Protein AF-A0A940Q6F8-F1 (afdb_monomer_lite)

Foldseek 3Di:
DPPPPCLDPDDLVVLVVVLVVLLVVLVVVCVVPVFPLSVLVNVLSVLVNCSVVDPDPVVSVVNVVSNVVSVVVSVVSVVVVVVVVVVVVVVVVVVVVVVVVVVVVVVVVVVPPVPD

pLDDT: mean 78.19, std 17.21, range [34.91, 95.88]

Sequence (116 aa):
MMEHSIIFPLPFGIHIGFVIISVIMLILCYKKRKYSYELYMLVGIVSTLFVYVCKEKPYFYILGLEEIILLGLTIADMVKVSKAAEAAEKAAEAKNRDDTASEEAEDSADAEENNG

Secondary structure (DSSP, 8-state):
-------SSS-HHHHHHHHHHHHHHHHHHHHHH--HHHHHHHHHHHHGGGGGT--SHHHHHHHHHHHHHHHHHHHHHHHHHHHHHHHHHHHHHHHHHHHHHHHHHHHHHTTTGGG-

Structure (mmCIF, N/CA/C/O backbone):
data_AF-A0A940Q6F8-F1
#
_entry.id   AF-A0A940Q6F8-F1
#
loop_
_atom_site.group_PDB
_atom_site.id
_atom_site.type_symbol
_atom_site.label_atom_id
_atom_site.label_alt_id
_atom_site.label_comp_id
_atom_site.label_asym_id
_atom_site.label_entity_id
_atom_site.label_seq_id
_atom_site.pdbx_PDB_ins_code
_atom_site.Cartn_x
_atom_site.Cartn_y
_atom_site.Cartn_z
_atom_site.occupancy
_atom_site.B_iso_or_equiv
_atom_site.auth_seq_id
_atom_site.auth_comp_id
_atom_site.auth_asym_id
_atom_site.auth_atom_id
_atom_site.pdbx_PDB_model_num
ATOM 1 N N . MET A 1 1 ? 28.967 0.199 -24.228 1.00 34.91 1 MET A N 1
ATOM 2 C CA . MET A 1 1 ? 28.748 0.214 -22.768 1.00 34.91 1 MET A CA 1
ATOM 3 C C . MET A 1 1 ? 27.249 0.212 -22.543 1.00 34.91 1 MET A C 1
ATOM 5 O O . MET A 1 1 ? 26.605 1.164 -22.953 1.00 34.91 1 MET A O 1
ATOM 9 N N . MET A 1 2 ? 26.679 -0.877 -22.021 1.00 40.72 2 MET A N 1
ATOM 10 C CA . MET A 1 2 ? 25.296 -0.846 -21.540 1.00 40.72 2 MET A CA 1
ATOM 11 C C . MET A 1 2 ? 25.327 -0.112 -20.203 1.00 40.72 2 MET A C 1
ATOM 13 O O . MET A 1 2 ? 25.856 -0.645 -19.231 1.00 40.72 2 MET A O 1
ATOM 17 N N . GLU A 1 3 ? 24.851 1.130 -20.173 1.00 45.06 3 GLU A N 1
ATOM 18 C CA . GLU A 1 3 ? 24.632 1.824 -18.910 1.00 45.06 3 GLU A CA 1
ATOM 19 C C . GLU A 1 3 ? 23.576 1.043 -18.131 1.00 45.06 3 GLU A C 1
ATOM 21 O O . GLU A 1 3 ? 22.405 0.984 -18.510 1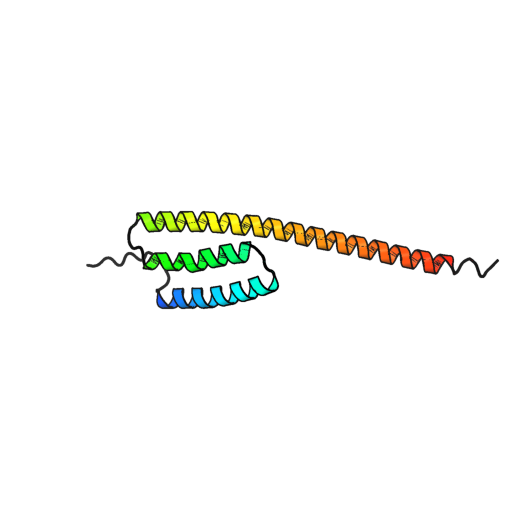.00 45.06 3 GLU A O 1
ATOM 26 N N . HIS A 1 4 ? 23.998 0.382 -17.055 1.00 50.47 4 HIS A N 1
ATOM 27 C CA . HIS A 1 4 ? 23.071 -0.150 -16.074 1.00 50.47 4 HIS A CA 1
ATOM 28 C C . HIS A 1 4 ? 22.459 1.043 -15.348 1.00 50.47 4 HIS A C 1
ATOM 30 O O . HIS A 1 4 ? 22.976 1.500 -14.333 1.00 50.47 4 HIS A O 1
ATOM 36 N N . SER A 1 5 ? 21.367 1.573 -15.896 1.00 53.41 5 SER A N 1
ATOM 37 C CA . SER A 1 5 ? 20.524 2.521 -15.182 1.00 53.41 5 SER A CA 1
ATOM 38 C C . SER A 1 5 ? 19.970 1.778 -13.964 1.00 53.41 5 SER A C 1
ATOM 40 O O . SER A 1 5 ? 19.090 0.924 -14.091 1.00 53.41 5 SER A O 1
ATOM 42 N N . ILE A 1 6 ? 20.550 2.030 -12.789 1.00 59.22 6 ILE A N 1
ATOM 43 C CA . ILE A 1 6 ? 20.107 1.439 -11.525 1.00 59.22 6 ILE A CA 1
ATOM 44 C C . ILE A 1 6 ? 18.799 2.141 -11.152 1.00 59.22 6 ILE A C 1
ATOM 46 O O . ILE A 1 6 ? 18.799 3.171 -10.489 1.00 59.22 6 ILE A O 1
ATOM 50 N N . ILE A 1 7 ? 17.681 1.623 -11.663 1.00 66.06 7 ILE A N 1
ATOM 51 C CA . ILE A 1 7 ? 16.338 2.180 -11.433 1.00 66.06 7 ILE A CA 1
ATOM 52 C C . ILE A 1 7 ? 15.878 1.926 -9.991 1.00 66.06 7 ILE A C 1
ATOM 54 O O . ILE A 1 7 ? 15.168 2.744 -9.415 1.00 66.06 7 ILE A O 1
ATOM 58 N N . PHE A 1 8 ? 16.306 0.816 -9.388 1.00 70.19 8 PHE A N 1
ATOM 59 C CA . PHE A 1 8 ? 15.979 0.467 -8.011 1.00 70.19 8 PHE A CA 1
ATOM 60 C C . PHE A 1 8 ? 17.240 0.009 -7.268 1.00 70.19 8 PHE A C 1
ATOM 62 O O . PHE A 1 8 ? 18.002 -0.788 -7.823 1.00 70.19 8 PHE A O 1
ATOM 69 N N . PRO A 1 9 ? 17.480 0.485 -6.031 1.00 74.44 9 PRO A N 1
ATOM 70 C CA . PRO A 1 9 ? 18.727 0.228 -5.313 1.00 74.44 9 PRO A CA 1
ATOM 71 C C . PRO A 1 9 ? 18.870 -1.223 -4.836 1.00 74.44 9 PRO A C 1
ATOM 73 O O . PRO A 1 9 ? 19.971 -1.625 -4.464 1.00 74.44 9 PRO A O 1
ATOM 76 N N . LEU A 1 10 ? 17.791 -2.019 -4.845 1.00 79.38 10 LEU A N 1
ATOM 77 C CA . LEU A 1 10 ? 17.851 -3.434 -4.480 1.00 79.38 10 LEU A CA 1
ATOM 78 C C . LEU A 1 10 ? 17.932 -4.342 -5.716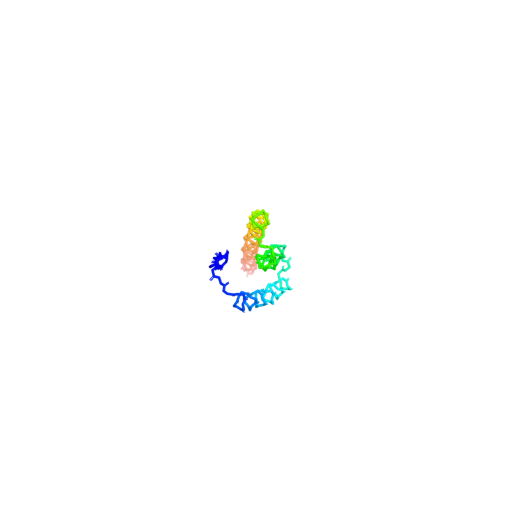 1.00 79.38 10 LEU A C 1
ATOM 80 O O . LEU A 1 10 ? 17.169 -4.172 -6.677 1.00 79.38 10 LEU A O 1
ATOM 84 N N . PRO A 1 11 ? 18.787 -5.378 -5.674 1.00 84.69 11 PRO A N 1
ATOM 85 C CA . PRO A 1 11 ? 18.805 -6.402 -6.704 1.00 84.69 11 PRO A CA 1
ATOM 86 C C . PRO A 1 11 ? 17.492 -7.196 -6.686 1.00 84.69 11 PRO A C 1
ATOM 88 O O . PRO A 1 11 ? 16.936 -7.490 -5.625 1.00 84.69 11 PRO A O 1
ATOM 91 N N . PHE A 1 12 ? 17.028 -7.588 -7.875 1.00 84.12 12 PHE A N 1
ATOM 92 C CA . PHE A 1 12 ? 15.740 -8.261 -8.093 1.00 84.12 12 PHE A CA 1
ATOM 93 C C . PHE A 1 12 ? 15.485 -9.441 -7.137 1.00 84.12 12 PHE A C 1
ATOM 95 O O . PHE A 1 12 ? 14.412 -9.542 -6.549 1.00 84.12 12 PHE A O 1
ATOM 102 N N . GLY A 1 13 ? 16.491 -10.297 -6.921 1.00 86.94 13 GLY A N 1
ATOM 103 C CA . GLY A 1 13 ? 16.373 -11.478 -6.056 1.00 86.94 13 GLY A CA 1
ATOM 104 C C . GLY A 1 13 ? 16.139 -11.166 -4.572 1.00 86.94 13 GLY A C 1
ATOM 105 O O . GLY A 1 13 ? 15.468 -11.929 -3.884 1.00 86.94 13 GLY A O 1
ATOM 106 N N . ILE A 1 14 ? 16.643 -10.036 -4.070 1.00 89.75 14 ILE A N 1
ATOM 107 C CA . ILE A 1 14 ? 16.388 -9.612 -2.684 1.00 89.75 14 ILE A CA 1
ATOM 108 C C . ILE A 1 14 ? 15.003 -8.970 -2.590 1.00 89.75 14 ILE A C 1
ATOM 110 O O . ILE A 1 14 ? 14.254 -9.251 -1.655 1.00 89.75 14 ILE A O 1
ATOM 114 N N . HIS A 1 15 ? 14.638 -8.153 -3.582 1.00 90.88 15 HIS A N 1
ATOM 115 C CA . HIS A 1 15 ? 13.346 -7.475 -3.597 1.00 90.88 15 HIS A CA 1
ATOM 116 C C . HIS A 1 15 ? 12.180 -8.474 -3.662 1.00 90.88 15 HIS A C 1
ATOM 118 O O . HIS A 1 15 ? 11.241 -8.361 -2.878 1.00 90.88 15 HIS A O 1
ATOM 124 N N . ILE A 1 16 ? 12.267 -9.514 -4.500 1.00 92.56 16 ILE A N 1
ATOM 125 C CA . ILE A 1 16 ? 11.221 -10.546 -4.565 1.00 92.56 16 ILE A CA 1
ATOM 126 C C . ILE A 1 16 ? 11.053 -11.284 -3.228 1.00 92.56 16 ILE A C 1
ATOM 128 O O . ILE A 1 16 ? 9.927 -11.530 -2.799 1.00 92.56 16 ILE A O 1
ATOM 132 N N . GLY A 1 17 ? 12.157 -11.576 -2.527 1.00 93.31 17 GLY A N 1
ATOM 133 C CA . GLY A 1 17 ? 12.114 -12.192 -1.199 1.00 93.31 17 GLY A CA 1
ATOM 134 C C . GLY A 1 17 ? 11.413 -11.296 -0.176 1.00 93.31 17 GLY A C 1
ATOM 135 O O . GLY A 1 17 ? 10.536 -11.759 0.553 1.00 93.31 17 GLY A O 1
ATOM 136 N N . PHE A 1 18 ? 11.738 -10.000 -0.174 1.00 92.75 18 PHE A N 1
ATOM 137 C CA . PHE A 1 18 ? 11.069 -9.004 0.664 1.00 92.75 18 PHE A CA 1
ATOM 138 C C . PHE A 1 18 ? 9.562 -8.920 0.379 1.00 92.75 18 PHE A C 1
ATOM 140 O O . PHE A 1 18 ? 8.763 -8.927 1.320 1.00 92.75 18 PHE A O 1
ATOM 147 N N . VAL A 1 19 ? 9.161 -8.893 -0.895 1.00 94.44 19 VAL A N 1
ATOM 148 C CA . VAL A 1 19 ? 7.744 -8.826 -1.285 1.00 94.44 19 VAL A CA 1
ATOM 149 C C . VAL A 1 19 ? 6.983 -10.062 -0.815 1.00 94.44 19 VAL A C 1
ATOM 151 O O . VAL A 1 19 ? 5.929 -9.919 -0.203 1.00 94.44 19 VAL A O 1
ATOM 154 N N . ILE A 1 20 ? 7.524 -11.269 -1.008 1.00 95.56 20 ILE A N 1
ATOM 155 C CA . ILE A 1 20 ? 6.874 -12.513 -0.559 1.00 95.56 20 ILE A CA 1
ATOM 156 C C . ILE A 1 20 ? 6.640 -12.501 0.957 1.00 95.56 20 ILE A C 1
ATOM 158 O O . ILE A 1 20 ? 5.530 -12.779 1.413 1.00 95.56 20 ILE A O 1
ATOM 162 N N . ILE A 1 21 ? 7.664 -12.151 1.742 1.00 95.62 21 ILE A N 1
ATOM 163 C CA . ILE A 1 21 ? 7.556 -12.095 3.209 1.00 95.62 21 ILE A CA 1
ATOM 164 C C . ILE A 1 21 ? 6.509 -11.055 3.627 1.00 95.62 21 ILE A C 1
ATOM 166 O O . ILE A 1 21 ? 5.669 -11.327 4.488 1.00 95.62 21 ILE A O 1
ATOM 170 N N . SER A 1 22 ? 6.527 -9.886 2.988 1.00 94.69 22 SER A N 1
ATOM 171 C CA . SER A 1 22 ? 5.602 -8.791 3.282 1.00 94.69 22 SER A CA 1
ATOM 172 C C . SER A 1 22 ? 4.154 -9.152 2.957 1.00 94.69 22 SER A C 1
ATOM 174 O O . SER A 1 22 ? 3.267 -8.902 3.770 1.00 94.69 22 SER A O 1
ATOM 176 N N . VAL A 1 23 ? 3.912 -9.809 1.819 1.00 95.06 23 VAL A N 1
ATOM 177 C CA . VAL A 1 23 ? 2.592 -10.316 1.415 1.00 95.06 23 VAL A CA 1
ATOM 178 C C . VAL A 1 23 ? 2.053 -11.309 2.443 1.00 95.06 23 VAL A C 1
ATOM 180 O O . VAL A 1 23 ? 0.912 -11.173 2.882 1.00 95.06 23 VAL A O 1
ATOM 183 N N . ILE A 1 24 ? 2.870 -12.275 2.881 1.00 95.38 24 ILE A N 1
ATOM 184 C CA . ILE A 1 24 ? 2.461 -13.258 3.897 1.00 95.38 24 ILE A CA 1
ATOM 185 C C . ILE A 1 24 ? 2.065 -12.547 5.195 1.00 95.38 24 ILE A C 1
ATOM 187 O O . ILE A 1 24 ? 0.984 -12.797 5.730 1.00 95.38 24 ILE A O 1
ATOM 191 N N . MET A 1 25 ? 2.908 -11.635 5.683 1.00 93.88 25 MET A N 1
ATOM 192 C CA . MET A 1 25 ? 2.634 -10.886 6.911 1.00 93.88 25 MET A CA 1
ATOM 193 C C . MET A 1 25 ? 1.372 -10.029 6.792 1.00 93.88 25 MET A C 1
ATOM 195 O O . MET A 1 25 ? 0.530 -10.062 7.688 1.00 93.88 25 MET A O 1
ATOM 199 N N . LEU A 1 26 ? 1.190 -9.314 5.680 1.00 91.81 26 LEU A N 1
ATOM 200 C CA . LEU A 1 26 ? 0.005 -8.486 5.448 1.00 91.81 26 LEU A CA 1
ATOM 201 C C . LEU A 1 26 ? -1.277 -9.311 5.375 1.00 91.81 26 LEU A C 1
ATOM 203 O O . LEU A 1 26 ? -2.279 -8.906 5.958 1.00 91.81 26 LEU A O 1
ATOM 207 N N . ILE A 1 27 ? -1.252 -10.485 4.743 1.00 92.06 27 ILE A N 1
ATOM 208 C CA . ILE A 1 27 ? -2.407 -11.392 4.722 1.00 92.06 27 ILE A CA 1
ATOM 209 C C . ILE A 1 27 ? -2.747 -11.862 6.143 1.00 92.06 27 ILE A C 1
ATOM 211 O O . ILE A 1 27 ? -3.921 -11.886 6.519 1.00 92.06 27 ILE A O 1
ATOM 215 N N . LEU A 1 28 ? -1.747 -12.223 6.954 1.00 92.81 28 LEU A N 1
ATOM 216 C CA . LEU A 1 28 ? -1.967 -12.625 8.349 1.00 92.81 28 LEU A CA 1
ATOM 217 C C . LEU A 1 28 ? -2.543 -11.475 9.190 1.00 92.81 28 LEU A C 1
ATOM 219 O O . LEU A 1 28 ? -3.501 -11.684 9.940 1.00 92.81 28 LEU A O 1
ATOM 223 N N . CYS A 1 29 ? -2.011 -10.264 9.027 1.00 88.38 29 CYS A N 1
ATOM 224 C CA . CYS A 1 29 ? -2.515 -9.056 9.678 1.00 88.38 29 CYS A CA 1
ATOM 225 C C . CYS A 1 29 ? -3.962 -8.749 9.258 1.00 88.38 29 CYS A C 1
ATOM 227 O O . CYS A 1 29 ? -4.824 -8.567 10.125 1.00 88.38 29 CYS A O 1
ATOM 229 N N . TYR A 1 30 ? -4.256 -8.845 7.958 1.00 90.50 30 TYR A N 1
ATOM 230 C CA . TYR A 1 30 ? -5.596 -8.655 7.408 1.00 90.50 30 TYR A CA 1
ATOM 231 C C . TYR A 1 30 ? -6.600 -9.672 7.940 1.00 90.50 30 TYR A C 1
ATOM 233 O O . TYR A 1 30 ? -7.711 -9.307 8.318 1.00 90.50 30 TYR A O 1
ATOM 241 N N . LYS A 1 31 ? -6.218 -10.945 8.074 1.00 90.19 31 LYS A N 1
ATOM 242 C CA . LYS A 1 31 ? -7.101 -11.954 8.682 1.00 90.19 31 LYS A CA 1
ATOM 243 C C . LYS A 1 31 ? -7.465 -11.625 10.131 1.00 90.19 31 LYS A C 1
ATOM 245 O O . LYS A 1 31 ? -8.573 -11.957 10.552 1.00 90.19 31 LYS A O 1
ATOM 250 N N . LYS A 1 32 ? -6.557 -10.994 10.883 1.00 86.94 32 LYS A N 1
ATOM 251 C CA . LYS A 1 32 ? -6.769 -10.645 12.294 1.00 86.94 32 LYS A CA 1
ATOM 252 C C . LYS A 1 32 ? -7.599 -9.371 12.464 1.00 86.94 32 LYS A C 1
ATOM 254 O O . LYS A 1 32 ? -8.473 -9.344 13.323 1.00 86.94 32 LYS A O 1
ATOM 259 N N . ARG A 1 33 ? -7.309 -8.324 11.686 1.00 83.25 33 ARG A N 1
ATOM 260 C CA . ARG A 1 33 ? -7.865 -6.976 11.905 1.00 83.25 33 ARG A CA 1
ATOM 261 C C . ARG A 1 33 ? -8.883 -6.540 10.853 1.00 83.25 33 ARG A C 1
ATOM 263 O O . ARG A 1 33 ? -9.782 -5.772 11.172 1.00 83.25 33 ARG A O 1
ATOM 270 N N . LYS A 1 34 ? -8.773 -7.072 9.632 1.00 85.94 34 LYS A N 1
ATOM 271 C CA . LYS A 1 34 ? -9.622 -6.771 8.467 1.00 85.94 34 LYS A CA 1
ATOM 272 C C . LYS A 1 34 ? -9.660 -5.284 8.113 1.00 85.94 34 LYS A C 1
ATOM 274 O O . LYS A 1 34 ? -10.702 -4.777 7.697 1.00 85.94 34 LYS A O 1
ATOM 279 N N . TYR A 1 35 ? -8.544 -4.576 8.270 1.00 87.81 35 TYR A N 1
ATOM 280 C CA . TYR A 1 35 ? -8.504 -3.155 7.950 1.00 87.81 35 TYR A CA 1
ATOM 281 C C . TYR A 1 35 ? -8.231 -2.926 6.463 1.00 87.81 35 TYR A C 1
ATOM 283 O O . TYR A 1 35 ? -7.356 -3.554 5.871 1.00 87.81 35 TYR A O 1
ATOM 291 N N . SER A 1 36 ? -8.949 -1.977 5.860 1.00 87.50 36 SER A N 1
ATOM 292 C CA . SER A 1 36 ? -8.809 -1.641 4.436 1.00 87.50 36 SER A CA 1
ATOM 293 C C . SER A 1 36 ? -7.398 -1.177 4.068 1.00 87.50 36 SER A C 1
ATOM 295 O O . SER A 1 36 ? -6.901 -1.528 3.002 1.00 87.50 36 SER A O 1
ATOM 297 N N . TYR A 1 37 ? -6.708 -0.473 4.975 1.00 90.06 37 TYR A N 1
ATOM 298 C CA . TYR A 1 37 ? -5.342 -0.001 4.736 1.00 90.06 37 TYR A CA 1
ATOM 299 C C . TYR A 1 37 ? -4.328 -1.138 4.541 1.00 90.06 37 TYR A C 1
ATOM 301 O O . TYR A 1 37 ? -3.312 -0.952 3.877 1.00 90.06 37 TYR A O 1
ATOM 309 N N . GLU A 1 38 ? -4.596 -2.335 5.072 1.00 90.75 38 GLU A N 1
ATOM 310 C CA . GLU A 1 38 ? -3.734 -3.505 4.863 1.00 90.75 38 GLU A CA 1
ATOM 311 C C . GLU A 1 38 ? -3.830 -4.012 3.417 1.00 90.75 38 GLU A C 1
ATOM 313 O O . GLU A 1 38 ? -2.845 -4.520 2.884 1.00 90.75 38 GLU A O 1
ATOM 318 N N . LEU A 1 39 ? -4.980 -3.822 2.755 1.00 91.31 39 LEU A N 1
ATOM 319 C CA . LEU A 1 39 ? -5.154 -4.143 1.337 1.00 91.31 39 LEU A CA 1
ATOM 320 C C . LEU A 1 39 ? -4.434 -3.137 0.440 1.00 91.31 39 LEU A C 1
ATOM 322 O O . LEU A 1 39 ? -3.784 -3.550 -0.514 1.00 91.31 39 LEU A O 1
ATOM 326 N N . TYR A 1 40 ? -4.499 -1.839 0.749 1.00 93.31 40 TYR A N 1
ATOM 327 C CA . TYR A 1 40 ? -3.765 -0.827 -0.021 1.00 93.31 40 TYR A CA 1
ATOM 328 C C . TYR A 1 40 ? -2.253 -1.046 0.071 1.00 93.31 40 TYR A C 1
ATOM 330 O O . TYR A 1 40 ? -1.570 -1.018 -0.948 1.00 93.31 40 TYR A O 1
ATOM 338 N N . MET A 1 41 ? -1.746 -1.362 1.268 1.00 92.75 41 MET A N 1
ATOM 339 C CA . MET A 1 41 ? -0.344 -1.741 1.463 1.00 92.75 41 MET A CA 1
ATOM 340 C C . MET A 1 41 ? 0.025 -3.011 0.696 1.00 92.75 41 MET A C 1
ATOM 342 O O . MET A 1 41 ? 1.114 -3.092 0.139 1.00 92.75 41 MET A O 1
ATOM 346 N N . LEU A 1 42 ? -0.868 -4.004 0.645 1.00 94.25 42 LEU A N 1
ATOM 347 C CA . LEU A 1 42 ? -0.629 -5.226 -0.121 1.00 94.25 42 LEU A CA 1
ATOM 348 C C . LEU A 1 42 ? -0.503 -4.929 -1.617 1.00 94.25 42 LEU A C 1
ATOM 350 O O . LEU A 1 42 ? 0.415 -5.439 -2.257 1.00 94.25 42 LEU A O 1
ATOM 354 N N . VAL A 1 43 ? -1.402 -4.101 -2.155 1.00 93.69 43 VAL A N 1
ATOM 355 C CA . VAL A 1 43 ? -1.358 -3.673 -3.558 1.00 93.69 43 VAL A CA 1
ATOM 356 C C . VAL A 1 43 ? -0.065 -2.910 -3.836 1.00 93.69 43 VAL A C 1
ATOM 358 O O . VAL A 1 43 ? 0.651 -3.334 -4.735 1.00 93.69 43 VAL A O 1
ATOM 361 N N . GLY A 1 44 ? 0.282 -1.912 -3.013 1.00 93.69 44 GLY A N 1
ATOM 362 C CA . GLY A 1 44 ? 1.517 -1.121 -3.144 1.00 93.69 44 GLY A CA 1
ATOM 363 C C . GLY A 1 44 ? 2.790 -1.977 -3.119 1.00 93.69 44 GLY A C 1
ATOM 364 O O . GLY A 1 44 ? 3.693 -1.876 -3.941 1.00 93.69 44 GLY A O 1
ATOM 365 N N . ILE A 1 45 ? 2.865 -2.937 -2.199 1.00 93.56 45 ILE A N 1
ATOM 366 C CA . ILE A 1 45 ? 4.035 -3.820 -2.141 1.00 93.56 45 ILE A CA 1
ATOM 367 C C . ILE A 1 45 ? 4.136 -4.700 -3.394 1.00 93.56 45 ILE A C 1
ATOM 369 O O . ILE A 1 45 ? 5.240 -4.937 -3.882 1.00 93.56 45 ILE A O 1
ATOM 373 N N . VAL A 1 46 ? 3.021 -5.180 -3.947 1.00 93.19 46 VAL A N 1
ATOM 374 C CA . VAL A 1 46 ? 3.045 -5.986 -5.177 1.00 93.19 46 VAL A CA 1
ATOM 375 C C . VAL A 1 46 ? 3.324 -5.126 -6.418 1.00 93.19 46 VAL A C 1
ATOM 377 O O . VAL A 1 46 ? 4.080 -5.570 -7.290 1.00 93.19 46 VAL A O 1
ATOM 380 N N . SER A 1 47 ? 2.784 -3.904 -6.503 1.00 92.31 47 SER A N 1
ATOM 381 C CA . SER A 1 47 ? 3.046 -2.957 -7.601 1.00 92.31 47 SER A CA 1
ATOM 382 C C . SER A 1 47 ? 4.521 -2.581 -7.689 1.00 92.31 47 SER A C 1
ATOM 384 O O . SER A 1 47 ? 5.041 -2.468 -8.800 1.00 92.31 47 SER A O 1
ATOM 386 N N . THR A 1 48 ? 5.255 -2.526 -6.571 1.00 90.12 48 THR A N 1
ATOM 387 C CA . THR A 1 48 ? 6.705 -2.249 -6.597 1.00 90.12 48 THR A CA 1
ATOM 388 C C . THR A 1 48 ? 7.516 -3.210 -7.481 1.00 90.12 48 THR A C 1
ATOM 390 O O . THR A 1 48 ? 8.560 -2.819 -8.007 1.00 90.12 48 THR A O 1
ATOM 393 N N . LEU A 1 49 ? 7.051 -4.444 -7.723 1.00 89.44 49 LEU A N 1
ATOM 394 C CA . LEU A 1 49 ? 7.734 -5.388 -8.621 1.00 89.44 49 LEU A CA 1
A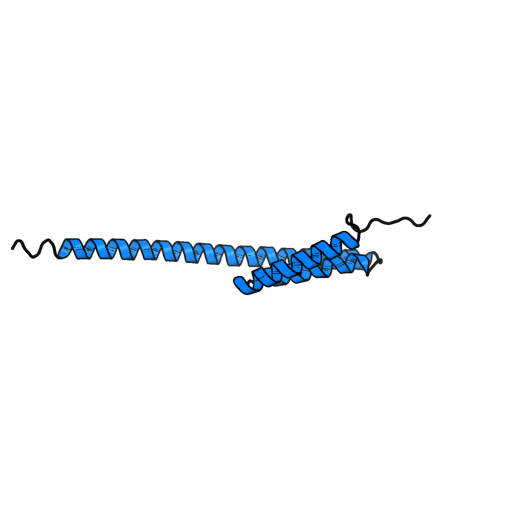TOM 395 C C . LEU A 1 49 ? 7.636 -4.984 -10.097 1.00 89.44 49 LEU A C 1
ATOM 397 O O . LEU A 1 49 ? 8.508 -5.353 -10.892 1.00 89.44 49 LEU A O 1
ATOM 401 N N . PHE A 1 50 ? 6.619 -4.205 -10.476 1.00 88.56 50 PHE A N 1
ATOM 402 C CA . PHE A 1 50 ? 6.439 -3.743 -11.854 1.00 88.56 50 PHE A CA 1
ATOM 403 C C . PHE A 1 50 ? 7.578 -2.836 -12.326 1.00 88.56 50 PHE A C 1
ATOM 405 O O . PHE A 1 50 ? 7.821 -2.755 -13.534 1.00 88.56 50 PHE A O 1
ATOM 412 N N . VAL A 1 51 ? 8.348 -2.251 -11.400 1.00 86.31 51 VAL A N 1
ATOM 413 C CA . VAL A 1 51 ? 9.546 -1.459 -11.714 1.00 86.31 51 VAL A CA 1
ATOM 414 C C . VAL A 1 51 ? 10.579 -2.241 -12.539 1.00 86.31 51 VAL A C 1
ATOM 416 O O . VAL A 1 51 ? 11.340 -1.654 -13.305 1.00 86.31 51 VAL A O 1
ATOM 419 N N . TYR A 1 52 ? 10.605 -3.573 -12.423 1.00 83.25 52 TYR A N 1
ATOM 420 C CA . TYR A 1 52 ? 11.530 -4.422 -13.179 1.00 83.25 52 TYR A CA 1
ATOM 421 C C . TYR A 1 52 ? 10.990 -4.862 -14.542 1.00 83.25 52 TYR A C 1
ATOM 423 O O . TYR A 1 52 ? 11.768 -5.277 -15.404 1.00 83.25 52 TYR A O 1
ATOM 431 N N . VAL A 1 53 ? 9.672 -4.790 -14.737 1.00 80.50 53 VAL A N 1
ATOM 432 C CA . VAL A 1 53 ? 8.996 -5.209 -15.973 1.00 80.50 53 VAL A CA 1
ATOM 433 C C . VAL A 1 53 ? 8.964 -4.053 -16.970 1.00 80.50 53 VAL A C 1
ATOM 435 O O . VAL A 1 53 ? 9.281 -4.234 -18.147 1.00 80.50 53 VAL A O 1
ATOM 438 N N . CYS A 1 54 ? 8.639 -2.849 -16.500 1.00 74.94 54 CYS A N 1
ATOM 439 C CA . CYS A 1 54 ? 8.503 -1.666 -17.340 1.00 74.94 54 CYS A CA 1
ATOM 440 C C . CYS A 1 54 ? 9.775 -0.809 -17.293 1.00 74.94 54 CYS A C 1
ATOM 442 O O . CYS A 1 54 ? 9.986 -0.033 -16.367 1.00 74.94 54 CYS A O 1
ATOM 444 N N . LYS A 1 55 ? 10.621 -0.927 -18.324 1.00 70.94 55 LYS A N 1
ATOM 445 C CA . LYS A 1 55 ? 11.891 -0.177 -18.438 1.00 70.94 55 LYS A CA 1
ATOM 446 C C . LYS A 1 55 ? 11.740 1.237 -19.007 1.00 70.94 55 LYS A C 1
ATOM 448 O O . LYS A 1 55 ? 12.692 2.011 -19.012 1.00 70.94 55 LYS A O 1
ATOM 453 N N . GLU A 1 56 ? 10.554 1.562 -19.503 1.00 79.81 56 GLU A N 1
ATOM 454 C CA . GLU A 1 56 ? 10.255 2.843 -20.127 1.00 79.81 56 GLU A CA 1
ATOM 455 C C . GLU A 1 56 ? 10.018 3.929 -19.067 1.00 79.81 56 GLU A C 1
ATOM 457 O O . GLU A 1 56 ? 9.199 3.770 -18.159 1.00 79.81 56 GLU A O 1
ATOM 462 N N . LYS A 1 57 ? 10.688 5.079 -19.219 1.00 78.62 57 LYS A N 1
ATOM 463 C CA . LYS A 1 57 ? 10.591 6.234 -18.303 1.00 78.62 57 LYS A CA 1
ATOM 464 C C . LYS A 1 57 ? 9.158 6.649 -17.914 1.00 78.62 57 LYS A C 1
ATOM 466 O O . LYS A 1 57 ? 8.950 6.907 -16.731 1.00 78.62 57 LYS A O 1
ATOM 471 N N . PRO A 1 58 ? 8.160 6.724 -18.823 1.00 83.69 58 PRO A N 1
ATOM 472 C CA . PRO A 1 58 ? 6.804 7.125 -18.435 1.00 83.69 58 PRO A CA 1
ATOM 473 C C . PRO A 1 58 ? 6.143 6.164 -17.439 1.00 83.69 58 PRO A C 1
ATOM 475 O O . PRO A 1 58 ? 5.410 6.613 -16.563 1.00 83.69 58 PRO A O 1
ATOM 478 N N . TYR A 1 59 ? 6.433 4.863 -17.516 1.00 84.38 59 TYR A N 1
ATOM 479 C CA . TYR A 1 59 ? 5.845 3.878 -16.605 1.00 84.38 59 TYR A CA 1
ATOM 480 C C . TYR A 1 59 ? 6.352 4.052 -15.179 1.00 84.38 59 TYR A C 1
ATOM 482 O O . TYR A 1 59 ? 5.585 3.884 -14.238 1.00 84.38 59 TYR A O 1
ATOM 490 N N . PHE A 1 60 ? 7.612 4.457 -15.015 1.00 84.62 60 PHE A N 1
ATOM 491 C CA . PHE A 1 60 ? 8.167 4.756 -13.699 1.00 84.62 60 PHE A CA 1
ATOM 492 C C . PHE A 1 60 ? 7.416 5.902 -13.007 1.00 84.62 60 PHE A C 1
ATOM 494 O O . PHE A 1 60 ? 7.092 5.799 -11.829 1.00 84.62 60 PHE A O 1
ATOM 501 N N . TYR A 1 61 ? 7.084 6.974 -13.737 1.00 88.38 61 TYR A N 1
ATOM 502 C CA . TYR A 1 61 ? 6.314 8.088 -13.173 1.00 88.38 61 TYR A CA 1
ATOM 503 C C . TYR A 1 61 ? 4.877 7.694 -12.824 1.00 88.38 61 TYR A C 1
ATOM 505 O O . TYR A 1 61 ? 4.354 8.156 -11.814 1.00 88.38 61 TYR A O 1
ATOM 513 N N . ILE A 1 62 ? 4.249 6.837 -13.634 1.00 90.81 62 ILE A N 1
ATOM 514 C CA . ILE A 1 62 ? 2.896 6.332 -13.366 1.00 90.81 62 ILE A CA 1
ATOM 515 C C . ILE A 1 62 ? 2.891 5.457 -12.110 1.00 90.81 62 ILE A C 1
ATOM 517 O O . ILE A 1 62 ? 2.057 5.682 -11.238 1.00 90.81 62 ILE A O 1
ATOM 521 N N . LEU A 1 63 ? 3.840 4.522 -11.991 1.00 90.62 63 LEU A N 1
ATOM 522 C CA . LEU A 1 63 ? 4.011 3.705 -10.784 1.00 90.62 63 LEU A CA 1
ATOM 523 C C . LEU A 1 63 ? 4.290 4.587 -9.562 1.00 90.62 63 LEU A C 1
ATOM 525 O O . LEU A 1 63 ? 3.654 4.440 -8.530 1.00 90.62 63 LEU A O 1
ATOM 529 N N . GLY A 1 64 ? 5.170 5.584 -9.689 1.00 90.06 64 GLY A N 1
ATOM 530 C CA . GLY A 1 64 ? 5.431 6.526 -8.600 1.00 90.06 64 GLY A CA 1
ATOM 531 C C . GLY A 1 64 ? 4.187 7.310 -8.161 1.00 90.06 64 GLY A C 1
ATOM 532 O O . GLY A 1 64 ? 3.983 7.518 -6.967 1.00 90.06 64 GLY A O 1
ATOM 533 N N . LEU A 1 65 ? 3.338 7.731 -9.103 1.00 94.31 65 LEU A N 1
ATOM 534 C CA . LEU A 1 65 ? 2.084 8.420 -8.788 1.00 94.31 65 LEU A CA 1
ATOM 535 C C . LEU A 1 65 ? 1.076 7.486 -8.103 1.00 94.31 65 LEU A C 1
ATOM 537 O O . LEU A 1 65 ? 0.416 7.895 -7.149 1.00 94.31 65 LEU A O 1
ATOM 541 N N . GLU A 1 66 ? 0.967 6.248 -8.576 1.00 94.75 66 GLU A N 1
ATOM 542 C CA . GLU A 1 66 ? 0.118 5.213 -7.984 1.00 94.75 66 GLU A CA 1
ATOM 543 C C . GLU A 1 66 ? 0.513 4.920 -6.529 1.00 94.75 66 GLU A C 1
ATOM 545 O O . GLU A 1 66 ? -0.346 4.979 -5.646 1.00 94.75 66 GLU A O 1
ATOM 550 N N . GLU A 1 67 ? 1.805 4.730 -6.255 1.00 93.25 67 GLU A N 1
ATOM 551 C CA . GLU A 1 67 ? 2.333 4.542 -4.897 1.00 93.25 67 GLU A CA 1
ATOM 552 C C . GLU A 1 67 ? 1.992 5.719 -3.972 1.00 93.25 67 GLU A C 1
ATOM 554 O O . GLU A 1 67 ? 1.560 5.522 -2.835 1.00 93.25 67 GLU A O 1
ATOM 559 N N . ILE A 1 68 ? 2.123 6.962 -4.453 1.00 95.12 68 ILE A N 1
ATOM 560 C CA . ILE A 1 68 ? 1.777 8.155 -3.662 1.00 95.12 68 ILE A CA 1
ATOM 561 C C . ILE A 1 68 ? 0.286 8.156 -3.295 1.00 95.12 68 ILE A C 1
ATOM 563 O O . ILE A 1 68 ? -0.071 8.489 -2.160 1.00 95.12 68 ILE A O 1
ATOM 567 N N . ILE A 1 69 ? -0.590 7.773 -4.227 1.00 95.88 69 ILE A N 1
ATOM 568 C CA . ILE A 1 69 ? -2.037 7.703 -3.986 1.00 95.88 69 ILE A CA 1
ATOM 569 C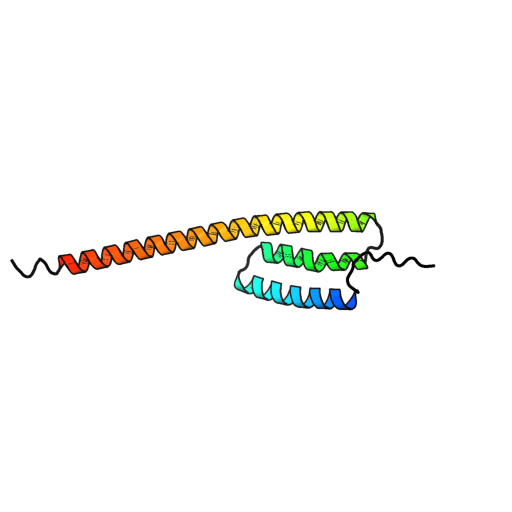 C . ILE A 1 69 ? -2.357 6.596 -2.972 1.00 95.88 69 ILE A C 1
ATOM 571 O O . ILE A 1 69 ? -3.069 6.852 -1.997 1.00 95.88 69 ILE A O 1
ATOM 575 N N . LEU A 1 70 ? -1.809 5.392 -3.158 1.00 94.94 70 LEU A N 1
ATOM 576 C CA . LEU A 1 70 ? -2.000 4.256 -2.247 1.00 94.94 70 LEU A CA 1
ATOM 577 C C . LEU A 1 70 ? -1.489 4.559 -0.836 1.00 94.94 70 LEU A C 1
ATOM 579 O O . LEU A 1 70 ? -2.166 4.246 0.149 1.00 94.94 70 LEU A O 1
ATOM 583 N N . LEU A 1 71 ? -0.336 5.217 -0.724 1.00 94.12 71 LEU A N 1
ATOM 584 C CA . LEU A 1 71 ? 0.218 5.648 0.555 1.00 94.12 71 LEU A CA 1
ATOM 585 C C . LEU A 1 71 ? -0.691 6.681 1.234 1.00 94.12 71 LEU A C 1
ATOM 587 O O . LEU A 1 71 ? -0.985 6.553 2.424 1.00 94.12 71 LEU A O 1
ATOM 591 N N . GLY A 1 72 ? -1.186 7.669 0.483 1.00 94.62 72 GLY A N 1
ATOM 592 C CA . GLY A 1 72 ? -2.124 8.670 0.994 1.00 94.62 72 GLY A CA 1
ATOM 593 C C . GLY A 1 72 ? -3.413 8.043 1.537 1.00 94.62 72 GLY A C 1
ATOM 594 O O . GLY A 1 72 ? -3.834 8.366 2.650 1.00 94.62 72 GLY A O 1
ATOM 595 N N . LEU A 1 73 ? -3.998 7.097 0.795 1.00 94.38 73 LEU A N 1
ATOM 596 C CA . LEU A 1 73 ? -5.184 6.348 1.226 1.00 94.38 73 LEU A CA 1
ATOM 597 C C . LEU A 1 73 ? -4.905 5.492 2.467 1.00 94.38 73 LEU A C 1
ATOM 599 O O . LEU A 1 73 ? -5.707 5.482 3.400 1.00 94.38 73 LEU A O 1
ATOM 603 N N . THR A 1 74 ? -3.751 4.824 2.508 1.00 93.56 74 THR A N 1
ATOM 604 C CA . THR A 1 74 ? -3.315 4.017 3.657 1.00 93.56 74 THR A CA 1
ATOM 605 C C . THR A 1 74 ? -3.234 4.861 4.923 1.00 93.56 74 THR A C 1
ATOM 607 O O . THR A 1 74 ? -3.802 4.483 5.947 1.00 93.56 74 THR A O 1
ATOM 610 N N . ILE A 1 75 ? -2.564 6.014 4.858 1.00 93.38 75 ILE A N 1
ATOM 611 C CA . ILE A 1 75 ? -2.407 6.910 6.009 1.00 93.38 75 ILE A CA 1
ATOM 612 C C . ILE A 1 75 ? -3.772 7.450 6.451 1.00 93.38 75 ILE A C 1
ATOM 614 O O . ILE A 1 75 ? -4.073 7.436 7.645 1.00 93.38 75 ILE A O 1
ATOM 618 N N . ALA A 1 76 ? -4.618 7.883 5.512 1.00 93.12 76 ALA A N 1
ATOM 619 C CA . ALA A 1 76 ? -5.949 8.399 5.826 1.00 93.12 76 ALA A CA 1
ATOM 620 C C . ALA A 1 76 ? -6.825 7.354 6.544 1.00 93.12 76 ALA A C 1
ATOM 622 O O . ALA A 1 76 ? -7.418 7.655 7.587 1.00 93.12 76 ALA A O 1
ATOM 623 N N . ASP A 1 77 ? -6.861 6.117 6.039 1.00 91.38 77 ASP A N 1
ATOM 624 C CA . ASP A 1 77 ? -7.615 5.028 6.667 1.00 91.38 77 ASP A CA 1
ATOM 625 C C . ASP A 1 77 ? -7.005 4.611 8.010 1.00 91.38 77 ASP A C 1
ATOM 627 O O . ASP A 1 77 ? -7.742 4.350 8.963 1.00 91.38 77 ASP A O 1
ATOM 631 N N . MET A 1 78 ? -5.676 4.607 8.137 1.00 89.44 78 MET A N 1
ATOM 632 C CA . MET A 1 78 ? -5.002 4.304 9.401 1.00 89.44 78 MET A CA 1
ATOM 633 C C . MET A 1 78 ? -5.336 5.340 10.484 1.00 89.44 78 MET A C 1
ATOM 635 O O . MET A 1 78 ? -5.676 4.957 11.604 1.00 89.44 78 MET A O 1
ATOM 639 N N . VAL A 1 79 ? -5.325 6.637 10.155 1.00 90.44 79 VAL A N 1
ATOM 640 C CA . VAL A 1 79 ? -5.734 7.710 11.081 1.00 90.44 79 VAL A CA 1
ATOM 641 C C . VAL A 1 79 ? -7.200 7.549 11.484 1.00 90.44 79 VAL A C 1
ATOM 643 O O . VAL A 1 79 ? -7.537 7.685 12.662 1.00 90.44 79 VAL A O 1
ATOM 646 N N . LYS A 1 80 ? -8.083 7.217 10.536 1.00 89.38 80 LYS A N 1
ATOM 647 C CA . LYS A 1 80 ? -9.508 6.989 10.815 1.00 89.38 80 LYS A CA 1
ATOM 648 C C . LYS A 1 80 ? -9.725 5.817 11.775 1.00 89.38 80 LYS A C 1
ATOM 650 O O . LYS A 1 80 ? -10.493 5.950 12.728 1.00 89.38 80 LYS A O 1
ATOM 655 N N . VAL A 1 81 ? -9.036 4.699 11.551 1.00 86.12 81 VAL A N 1
ATOM 656 C CA . VAL A 1 81 ? -9.099 3.514 12.420 1.00 86.12 81 VAL A CA 1
ATOM 657 C C . VAL A 1 81 ? -8.513 3.811 13.802 1.00 86.12 81 VAL A C 1
ATOM 659 O O . VAL A 1 81 ? -9.123 3.438 14.800 1.00 86.12 81 VAL A O 1
ATOM 662 N N . SER A 1 82 ? -7.386 4.526 13.880 1.00 83.19 82 SER A N 1
ATOM 663 C CA . SER A 1 82 ? -6.754 4.891 15.157 1.00 83.19 82 SER A CA 1
ATOM 664 C C . SER A 1 82 ? -7.681 5.741 16.022 1.00 83.19 82 SER A C 1
ATOM 666 O O . SER A 1 82 ? -7.901 5.428 17.187 1.00 83.19 82 SER A O 1
ATOM 668 N N . LYS A 1 83 ? -8.309 6.771 15.440 1.00 81.50 83 LYS A N 1
ATOM 669 C CA . LYS A 1 83 ? -9.253 7.631 16.171 1.00 81.50 83 LYS A CA 1
ATOM 670 C C . LYS A 1 83 ? -10.504 6.876 16.624 1.00 81.50 83 LYS A C 1
ATOM 672 O O . LYS A 1 83 ? -11.039 7.170 17.688 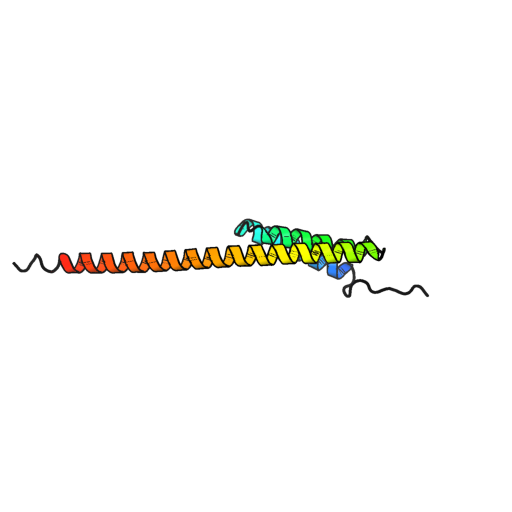1.00 81.50 83 LYS A O 1
ATOM 677 N N . ALA A 1 84 ? -10.978 5.916 15.828 1.00 76.75 84 ALA A N 1
ATOM 678 C CA . ALA A 1 84 ? -12.105 5.069 16.211 1.00 76.75 84 ALA A CA 1
ATOM 679 C C . ALA A 1 84 ? -11.744 4.124 17.371 1.00 76.75 84 ALA A C 1
ATOM 681 O O . ALA A 1 84 ? -12.553 3.947 18.280 1.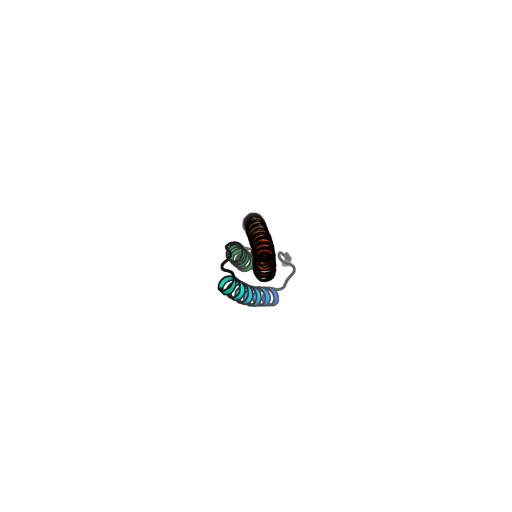00 76.75 84 ALA A O 1
ATOM 682 N N . ALA A 1 85 ? -10.532 3.563 17.366 1.00 77.56 85 ALA A N 1
ATOM 683 C CA . ALA A 1 85 ? -10.032 2.720 18.449 1.00 77.56 85 ALA A CA 1
ATOM 684 C C . ALA A 1 85 ? -9.862 3.511 19.758 1.00 77.56 85 ALA A C 1
ATOM 686 O O . ALA A 1 85 ? -10.364 3.079 20.791 1.00 77.56 85 ALA A O 1
ATOM 687 N N . GLU A 1 86 ? -9.265 4.706 19.702 1.00 74.44 86 GLU A N 1
ATOM 688 C CA . GLU A 1 86 ? -9.116 5.591 20.870 1.00 74.44 86 GLU A CA 1
ATOM 689 C C . GLU A 1 86 ? -10.467 6.025 21.460 1.00 74.44 86 GLU A C 1
ATOM 691 O O . GLU A 1 86 ? -10.620 6.132 22.675 1.00 74.44 86 GLU A O 1
ATOM 696 N N . ALA A 1 87 ? -11.469 6.284 20.614 1.00 73.50 87 ALA A N 1
ATOM 697 C CA . ALA A 1 87 ? -12.811 6.629 21.077 1.00 73.50 87 ALA A CA 1
ATOM 698 C C . ALA A 1 87 ? -13.513 5.439 21.752 1.00 73.50 87 ALA A C 1
ATOM 700 O O . ALA A 1 87 ? -14.213 5.628 22.746 1.00 73.50 87 ALA A O 1
ATOM 701 N N . ALA A 1 88 ? -13.313 4.222 21.236 1.00 73.25 88 ALA A N 1
ATOM 702 C CA . ALA A 1 88 ? -13.856 3.005 21.831 1.00 73.25 88 ALA A CA 1
ATOM 703 C C . ALA A 1 88 ? -13.198 2.685 23.182 1.00 73.25 88 ALA A C 1
ATOM 705 O O . ALA A 1 88 ? -13.900 2.319 24.121 1.00 73.25 88 ALA A O 1
ATOM 706 N N . GLU A 1 89 ? -11.883 2.880 23.302 1.00 73.81 89 GLU A N 1
ATOM 707 C CA . GLU A 1 89 ? -11.145 2.709 24.557 1.00 73.81 89 GLU A CA 1
ATOM 708 C C . GLU A 1 89 ? -11.606 3.718 25.616 1.00 73.81 89 GLU A C 1
ATOM 710 O O . GLU A 1 89 ? -12.007 3.322 26.707 1.00 73.81 89 GLU A O 1
ATOM 715 N N . LYS A 1 90 ? -11.701 5.007 25.265 1.00 73.31 90 LYS A N 1
ATOM 716 C CA . LYS A 1 90 ? -12.216 6.042 26.180 1.00 73.31 90 LYS A CA 1
ATOM 717 C C . LYS A 1 90 ? -13.667 5.803 26.602 1.00 73.31 90 LYS A C 1
ATOM 719 O O . LYS A 1 90 ? -14.026 6.089 27.740 1.00 73.31 90 LYS A O 1
ATOM 724 N N . ALA A 1 91 ? -14.509 5.283 25.708 1.00 70.44 91 ALA A N 1
ATOM 725 C CA . ALA A 1 91 ? -15.884 4.920 26.047 1.00 70.44 91 ALA A CA 1
ATOM 726 C C . ALA A 1 91 ? -15.954 3.682 26.962 1.00 70.44 91 ALA A C 1
ATOM 728 O O . ALA A 1 91 ? -16.830 3.613 27.823 1.00 70.44 91 ALA A O 1
ATOM 729 N N . ALA A 1 92 ? -15.040 2.719 26.802 1.00 72.56 92 ALA A N 1
ATOM 730 C CA . ALA A 1 92 ? -14.944 1.542 27.664 1.00 72.56 92 ALA A CA 1
ATOM 731 C C . ALA A 1 92 ? -14.399 1.885 29.064 1.00 72.56 92 ALA A C 1
ATOM 733 O O . ALA A 1 92 ? -14.904 1.358 30.055 1.00 72.56 92 ALA A O 1
ATOM 734 N N . GLU A 1 93 ? -13.432 2.804 29.159 1.00 70.88 93 GLU A N 1
ATOM 735 C CA . GLU A 1 93 ? -12.934 3.333 30.437 1.00 70.88 93 GLU A CA 1
ATOM 736 C C . GLU A 1 93 ? -13.989 4.171 31.170 1.00 70.88 93 GLU A C 1
ATOM 738 O O . GLU A 1 93 ? -14.123 4.064 32.388 1.00 70.88 93 GLU A O 1
ATOM 743 N N . ALA A 1 94 ? -14.766 4.981 30.441 1.00 67.69 94 ALA A N 1
ATOM 744 C CA . ALA A 1 94 ? -15.859 5.754 31.028 1.00 67.69 94 ALA A CA 1
ATOM 745 C C . ALA A 1 94 ? -16.967 4.850 31.591 1.00 67.69 94 ALA A C 1
ATOM 747 O O . ALA A 1 94 ? -17.475 5.135 32.668 1.00 67.69 94 ALA A O 1
ATOM 748 N N . LYS A 1 95 ? -17.294 3.740 30.911 1.00 64.75 95 LYS A N 1
ATOM 749 C CA . LYS A 1 95 ? -18.251 2.746 31.423 1.00 64.75 95 LYS A CA 1
ATOM 750 C C . LYS A 1 95 ? -17.730 1.981 32.640 1.00 64.75 95 LYS A C 1
ATOM 752 O O . LYS A 1 95 ? -18.472 1.824 33.594 1.00 64.75 95 LYS A O 1
ATOM 757 N N . ASN A 1 96 ? -16.456 1.578 32.647 1.00 60.22 96 ASN A N 1
ATOM 758 C CA . ASN A 1 96 ? -15.874 0.905 33.817 1.00 60.22 96 ASN A CA 1
ATOM 759 C C . ASN A 1 96 ? -15.886 1.793 35.071 1.00 60.22 96 ASN A C 1
ATOM 761 O O . ASN A 1 96 ? -16.073 1.288 36.168 1.00 60.22 96 ASN A O 1
ATOM 765 N N . ARG A 1 97 ? -15.704 3.114 34.928 1.00 57.88 97 ARG A N 1
ATOM 766 C CA . ARG A 1 97 ? -15.784 4.046 36.067 1.00 57.88 97 ARG A CA 1
ATOM 767 C C . ARG A 1 97 ? -17.206 4.266 36.585 1.00 57.88 97 ARG A C 1
ATOM 769 O O . ARG A 1 97 ? -17.354 4.536 37.770 1.00 57.88 97 ARG A O 1
ATOM 776 N N . ASP A 1 98 ? -18.209 4.180 35.717 1.00 56.25 98 ASP A N 1
ATOM 777 C CA . ASP A 1 98 ? -19.620 4.345 36.090 1.00 56.25 98 ASP A CA 1
ATOM 778 C C . ASP A 1 98 ? -20.146 3.091 36.813 1.00 56.25 98 ASP A C 1
ATOM 780 O O . ASP A 1 98 ? -20.806 3.210 37.842 1.00 56.25 98 ASP A O 1
ATOM 784 N N . ASP A 1 99 ? -19.748 1.895 36.356 1.00 55.50 99 ASP A N 1
ATOM 785 C CA . ASP A 1 99 ? -20.105 0.627 37.007 1.00 55.50 99 ASP A CA 1
ATOM 786 C C . ASP A 1 99 ? -19.478 0.523 38.417 1.00 55.50 99 ASP A C 1
ATOM 788 O O . ASP A 1 99 ? -20.191 0.238 39.379 1.00 55.50 99 ASP A O 1
ATOM 792 N N . THR A 1 100 ? -18.192 0.871 38.596 1.00 54.03 100 THR A N 1
ATOM 793 C CA . THR A 1 100 ? -17.536 0.868 39.927 1.00 54.03 100 THR A CA 1
ATOM 794 C C . THR A 1 100 ? -18.147 1.882 40.905 1.00 54.03 100 THR A C 1
ATOM 796 O O . THR A 1 100 ? -18.257 1.595 42.092 1.00 54.03 100 THR A O 1
ATOM 799 N N . ALA A 1 101 ? -18.586 3.053 40.431 1.00 52.94 101 ALA A N 1
ATOM 800 C CA . ALA A 1 101 ? -19.243 4.046 41.287 1.00 52.94 101 ALA A CA 1
ATOM 801 C C . ALA A 1 101 ? -20.677 3.640 41.681 1.00 52.94 101 ALA A C 1
ATOM 803 O O . ALA A 1 101 ? -21.165 4.067 42.728 1.00 52.94 101 ALA A O 1
ATOM 804 N N . SER A 1 102 ? -21.350 2.821 40.862 1.00 52.19 102 SER A N 1
ATOM 805 C CA . SER A 1 102 ? -22.673 2.274 41.184 1.00 52.19 102 SER A CA 1
ATOM 806 C C . SER A 1 102 ? -22.608 1.115 42.188 1.00 52.19 102 SER A C 1
ATOM 808 O O . SER A 1 102 ? -23.439 1.057 43.089 1.00 52.19 102 SER A O 1
ATOM 810 N N . GLU A 1 103 ? -21.578 0.264 42.114 1.00 50.78 103 GLU A N 1
ATOM 811 C CA . GLU A 1 103 ? -21.375 -0.845 43.059 1.00 50.78 103 GLU A CA 1
ATOM 812 C C . GLU A 1 103 ? -20.983 -0.349 44.470 1.00 50.78 103 GLU A C 1
ATOM 814 O O . GLU A 1 103 ? -21.440 -0.904 45.468 1.00 50.78 103 GLU A O 1
ATOM 819 N N . GLU A 1 104 ? -20.213 0.743 44.587 1.00 50.94 104 GLU A N 1
ATOM 820 C CA . GLU A 1 104 ? -19.877 1.366 45.886 1.00 50.94 104 GLU A CA 1
ATOM 821 C C . GLU A 1 104 ? -21.072 2.105 46.540 1.00 50.94 104 GLU A C 1
ATOM 823 O O . GLU A 1 104 ? -21.131 2.262 47.765 1.00 50.94 104 GLU A O 1
ATOM 828 N N . ALA A 1 105 ? -22.050 2.554 45.745 1.00 52.34 105 ALA A N 1
ATOM 829 C CA . ALA A 1 105 ? -23.262 3.207 46.245 1.00 52.34 105 ALA A CA 1
ATOM 830 C C . ALA A 1 105 ? -24.317 2.203 46.751 1.00 52.34 105 ALA A C 1
ATOM 832 O O . ALA A 1 105 ? -25.093 2.542 47.643 1.00 52.34 105 ALA A O 1
ATOM 833 N N . GLU A 1 106 ? -24.337 0.974 46.224 1.00 51.22 106 GLU A N 1
ATOM 834 C CA . GLU A 1 106 ? -25.250 -0.081 46.688 1.00 51.22 106 GLU A CA 1
ATOM 835 C C . GLU A 1 106 ? -24.757 -0.758 47.987 1.00 51.22 106 GLU A C 1
ATOM 837 O O . GLU A 1 106 ? -25.570 -1.008 48.874 1.00 51.22 106 GLU A O 1
ATOM 842 N N . ASP A 1 107 ? -23.442 -0.940 48.187 1.00 49.41 107 ASP A N 1
ATOM 843 C CA . ASP A 1 107 ? -22.878 -1.515 49.434 1.00 49.41 107 ASP A CA 1
ATOM 844 C C . ASP A 1 107 ? -22.980 -0.561 50.649 1.00 49.41 107 ASP A C 1
ATOM 846 O O . ASP A 1 107 ? -23.042 -0.983 51.804 1.00 49.41 107 ASP A O 1
ATOM 850 N N . SER A 1 108 ? -23.047 0.753 50.405 1.00 52.06 108 SER A N 1
ATOM 851 C CA . SER A 1 108 ? -23.199 1.766 51.462 1.00 52.06 108 SER A CA 1
ATOM 852 C C . SER A 1 108 ? -24.653 2.050 51.861 1.00 52.06 108 SER A C 1
ATOM 854 O O . SER A 1 108 ? -24.877 2.601 52.940 1.00 52.06 108 SER A O 1
ATOM 856 N N . ALA A 1 109 ? -25.636 1.643 51.051 1.00 49.75 109 ALA A N 1
ATOM 857 C CA . ALA A 1 109 ? -27.059 1.788 51.365 1.00 49.75 109 ALA A CA 1
ATOM 858 C C . ALA A 1 109 ? -27.587 0.654 52.269 1.00 49.75 109 ALA A C 1
ATOM 860 O O . ALA A 1 109 ? -28.389 0.913 53.165 1.00 49.75 109 ALA A O 1
ATOM 861 N N . ASP A 1 110 ? -27.088 -0.577 52.111 1.00 48.69 110 ASP A N 1
ATOM 862 C CA . ASP A 1 110 ? -27.462 -1.730 52.955 1.00 48.69 110 ASP A CA 1
ATOM 863 C C . ASP A 1 110 ? -26.874 -1.650 54.387 1.00 48.69 110 ASP A C 1
ATOM 865 O O . ASP A 1 110 ? -27.376 -2.273 55.326 1.00 48.69 110 ASP A O 1
ATOM 869 N N . ALA A 1 111 ? -25.824 -0.846 54.601 1.00 50.16 111 ALA A N 1
ATOM 870 C CA . ALA A 1 111 ? -25.202 -0.665 55.917 1.00 50.16 111 ALA A CA 1
ATOM 871 C C . ALA A 1 111 ? -25.953 0.319 56.843 1.00 50.16 111 ALA A C 1
ATOM 873 O O . ALA A 1 111 ? -25.743 0.280 58.060 1.00 50.16 111 ALA A O 1
ATOM 874 N N . GLU A 1 112 ? -26.824 1.186 56.308 1.00 49.62 112 GLU A N 1
ATOM 875 C CA . GLU A 1 112 ? -27.585 2.173 57.098 1.00 49.62 112 GLU A CA 1
ATOM 876 C C . GLU A 1 112 ? -28.957 1.661 57.585 1.00 49.62 112 GLU A C 1
ATOM 878 O O . GLU A 1 112 ? -29.470 2.174 58.580 1.00 49.62 112 GLU A O 1
ATOM 883 N N . GLU A 1 113 ? -29.542 0.622 56.974 1.00 46.53 113 GLU A N 1
ATOM 884 C CA . GLU A 1 113 ? -30.887 0.130 57.344 1.00 46.53 113 GLU A CA 1
ATOM 885 C C . GLU A 1 113 ? -30.892 -0.830 58.560 1.00 46.53 113 GLU A C 1
ATOM 887 O O . GLU A 1 113 ? -31.924 -1.026 59.198 1.00 46.53 113 GLU A O 1
ATOM 892 N N . ASN A 1 114 ? -29.741 -1.375 58.975 1.00 48.34 114 ASN A N 1
ATOM 893 C CA . ASN A 1 114 ? -29.644 -2.319 60.109 1.00 48.34 114 ASN A CA 1
ATOM 894 C C . ASN A 1 114 ? -29.339 -1.657 61.477 1.00 48.34 114 ASN A C 1
ATOM 896 O O . ASN A 1 114 ? -28.905 -2.326 62.414 1.00 48.34 114 ASN A O 1
ATOM 900 N N . ASN A 1 115 ? -29.517 -0.338 61.608 1.00 47.38 115 ASN A N 1
ATOM 901 C CA . ASN A 1 115 ? -29.271 0.396 62.862 1.00 47.38 115 ASN A CA 1
ATOM 902 C C . ASN A 1 115 ? -30.412 1.366 63.246 1.00 47.38 115 ASN A C 1
ATOM 904 O O . ASN A 1 115 ? -30.173 2.352 63.948 1.00 47.38 115 ASN A O 1
ATOM 908 N N . GLY A 1 116 ? -31.639 1.089 62.785 1.00 37.97 116 GLY A N 1
ATOM 909 C CA . GLY A 1 116 ? -32.871 1.806 63.152 1.00 37.97 116 GLY A CA 1
ATOM 910 C C . GLY A 1 116 ? -33.700 1.097 64.216 1.00 37.97 116 GLY A C 1
ATOM 911 O O . GLY A 1 116 ? -33.918 -0.126 64.072 1.00 37.97 116 GLY A O 1
#

Radius of gyration: 26.71 Å; chains: 1; bounding box: 62×22×86 Å